Protein AF-A0A8T3NN20-F1 (afdb_monomer_lite)

Secondary structure (DSSP, 8-state):
---GGG---------PPPPP-HHHHHHHHHHHHHHHHHHHHHHHHTTS----HHHHTT-----TT-HHHHHHHHHHHHHIIIIIHHHHHHHHHHHHT--SHHHHHHHHHHHHHHHHHHHHHH-TTHHHHTT-TT----HHHHHHHHHHHHHHHHHHHHHHHHS------------------

Foldseek 3Di:
DDDPVPPPDPPDPPPQADQFDLVLLLVLLLVLLVVVVVVQVVCVVVVVDPCPVCVVLVQADDDPVDPPSRVVSSVSSCCVSRHVLSNVLSVQCNVVSHFAQVSLQVVLQVVLVVSVVVCCVVCVCVCVVCPDPPDNCDPVVVVVSSVSSSVSSNSSRHSRRPPDPPDDPPDDPPDDPDDDD

pLDDT: mean 72.97, std 17.78, range [31.23, 96.31]

Structure (mmCIF, N/CA/C/O backbone):
data_AF-A0A8T3NN20-F1
#
_entry.id   AF-A0A8T3NN20-F1
#
loop_
_atom_site.group_PDB
_atom_site.id
_atom_site.type_symbol
_atom_site.label_atom_id
_atom_site.label_alt_id
_atom_site.label_comp_id
_atom_site.label_asym_id
_atom_site.label_entity_id
_atom_site.label_seq_id
_atom_site.pdbx_PDB_ins_code
_atom_site.Cartn_x
_atom_site.Cartn_y
_atom_site.Cartn_z
_atom_site.occupancy
_atom_site.B_iso_or_equiv
_atom_site.auth_seq_id
_atom_site.auth_comp_id
_atom_site.auth_asym_id
_atom_site.auth_atom_id
_atom_site.pdbx_PDB_model_num
ATOM 1 N N . MET A 1 1 ? 9.522 14.541 -58.390 1.00 57.53 1 MET A N 1
ATOM 2 C CA . MET A 1 1 ? 8.831 13.509 -57.589 1.00 57.53 1 MET A CA 1
ATOM 3 C C . MET A 1 1 ? 9.895 12.753 -56.808 1.00 57.53 1 MET A C 1
ATOM 5 O O . MET A 1 1 ? 10.811 12.267 -57.461 1.00 57.53 1 MET A O 1
ATOM 9 N N . PRO A 1 2 ? 9.852 12.721 -55.466 1.00 51.34 2 PRO A N 1
ATOM 10 C CA . PRO A 1 2 ? 10.833 11.980 -54.673 1.00 51.34 2 PRO A CA 1
ATOM 11 C C . PRO A 1 2 ? 10.709 10.472 -54.937 1.00 51.34 2 PRO A C 1
ATOM 13 O O . PRO A 1 2 ? 9.604 9.948 -55.092 1.00 51.34 2 PRO A O 1
ATOM 16 N N . THR A 1 3 ? 11.850 9.791 -55.046 1.00 60.25 3 THR A N 1
ATOM 17 C CA . THR A 1 3 ? 11.942 8.360 -55.370 1.00 60.25 3 THR A CA 1
ATOM 18 C C . THR A 1 3 ? 11.454 7.472 -54.213 1.00 60.25 3 THR A C 1
ATOM 20 O O . THR A 1 3 ? 11.602 7.860 -53.054 1.00 60.25 3 THR A O 1
ATOM 23 N N . PRO A 1 4 ? 10.942 6.249 -54.475 1.00 60.47 4 PRO A N 1
ATOM 24 C CA . PRO A 1 4 ? 10.400 5.343 -53.447 1.00 60.47 4 PRO A CA 1
ATOM 25 C C . PRO A 1 4 ? 11.370 4.978 -52.306 1.00 60.47 4 PRO A C 1
AT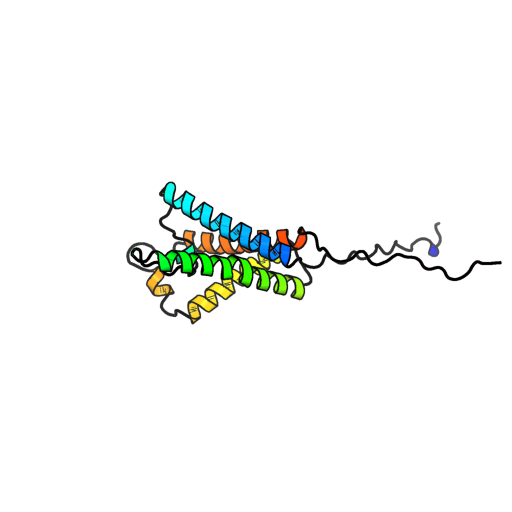OM 27 O O . PRO A 1 4 ? 10.928 4.513 -51.259 1.00 60.47 4 PRO A O 1
ATOM 30 N N . ALA A 1 5 ? 12.675 5.204 -52.485 1.00 59.72 5 ALA A N 1
ATOM 31 C CA . ALA A 1 5 ? 13.717 4.904 -51.503 1.00 59.72 5 ALA A CA 1
ATOM 32 C C . ALA A 1 5 ? 13.814 5.911 -50.334 1.00 59.72 5 ALA A C 1
ATOM 34 O O . ALA A 1 5 ? 14.468 5.620 -49.339 1.00 59.72 5 ALA A O 1
ATOM 35 N N . GLU A 1 6 ? 13.151 7.071 -50.408 1.00 57.88 6 GLU A N 1
ATOM 36 C CA . GLU A 1 6 ? 13.270 8.142 -49.398 1.00 57.88 6 GLU A CA 1
ATOM 37 C C . GLU A 1 6 ? 12.236 8.068 -48.262 1.00 57.88 6 GLU A C 1
ATOM 39 O O . GLU A 1 6 ? 12.219 8.917 -47.374 1.00 57.88 6 GLU A O 1
ATOM 44 N N . ARG A 1 7 ? 11.365 7.051 -48.252 1.00 60.75 7 ARG A N 1
ATOM 45 C CA . ARG A 1 7 ? 10.290 6.914 -47.254 1.00 60.75 7 ARG A CA 1
ATOM 46 C C . ARG A 1 7 ? 10.574 5.840 -46.199 1.00 60.75 7 ARG A C 1
ATOM 48 O O . ARG A 1 7 ? 9.652 5.199 -45.703 1.00 60.75 7 ARG A O 1
ATOM 55 N N . ALA A 1 8 ? 11.843 5.640 -45.847 1.00 63.88 8 ALA A N 1
ATOM 56 C CA . ALA A 1 8 ? 12.202 4.885 -44.653 1.00 63.88 8 ALA A CA 1
ATOM 57 C C . ALA A 1 8 ? 11.929 5.770 -43.428 1.00 63.88 8 ALA A C 1
ATOM 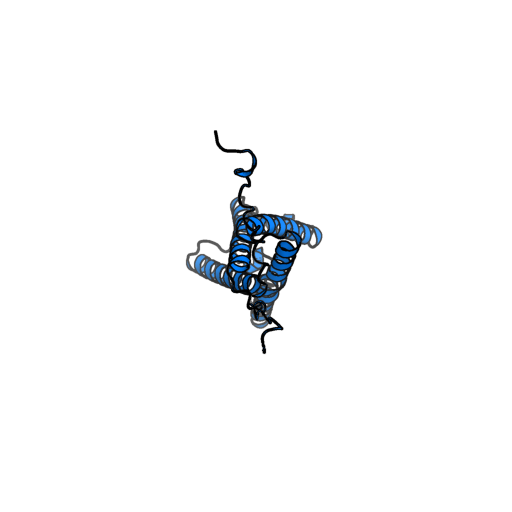59 O O . ALA A 1 8 ? 12.754 6.597 -43.045 1.00 63.88 8 ALA A O 1
ATOM 60 N N . THR A 1 9 ? 10.739 5.639 -42.839 1.00 66.38 9 THR A N 1
ATOM 61 C CA . THR A 1 9 ? 10.444 6.238 -41.533 1.00 66.38 9 THR A CA 1
ATOM 62 C C . THR A 1 9 ? 11.514 5.777 -40.543 1.00 66.38 9 THR A C 1
ATOM 64 O O . THR A 1 9 ? 11.712 4.561 -40.432 1.00 66.38 9 THR A O 1
ATOM 67 N N . PRO A 1 10 ? 12.209 6.693 -39.843 1.00 67.38 10 PRO A N 1
ATOM 68 C CA . PRO A 1 10 ? 13.162 6.319 -38.811 1.00 67.38 10 PRO A CA 1
ATOM 69 C C . PRO A 1 10 ? 12.472 5.360 -37.845 1.00 67.38 10 PRO A C 1
ATOM 71 O O . PRO A 1 10 ? 11.430 5.694 -37.282 1.00 67.38 10 PRO A O 1
ATOM 74 N N . ILE A 1 11 ? 13.015 4.152 -37.695 1.00 69.50 11 ILE A N 1
ATOM 75 C CA . ILE A 1 11 ? 12.572 3.234 -36.650 1.00 69.50 11 ILE A CA 1
ATOM 76 C C . ILE A 1 11 ? 13.001 3.902 -35.348 1.00 69.50 11 ILE A C 1
ATOM 78 O O . ILE A 1 11 ? 14.171 3.823 -34.967 1.00 69.50 11 ILE A O 1
ATOM 82 N N . GLU A 1 12 ? 12.088 4.643 -34.717 1.00 69.62 12 GLU A N 1
ATOM 83 C CA . GLU A 1 12 ? 12.352 5.194 -33.397 1.00 69.62 12 GLU A CA 1
ATOM 84 C C . GLU A 1 12 ? 12.712 4.021 -32.481 1.00 69.62 12 GLU A C 1
ATOM 86 O O . GLU A 1 12 ? 11.979 3.025 -32.434 1.00 69.62 12 GLU A O 1
ATOM 91 N N . PRO A 1 13 ? 13.864 4.079 -31.792 1.00 64.38 13 PRO A N 1
ATOM 92 C CA . PRO A 1 13 ? 14.254 3.012 -30.893 1.00 64.38 13 PRO A CA 1
ATOM 93 C C . PRO A 1 13 ? 13.148 2.855 -29.855 1.00 64.38 13 PRO A C 1
ATOM 95 O O . PRO A 1 13 ? 12.845 3.796 -29.122 1.00 64.38 13 PRO A O 1
ATOM 98 N N . SER A 1 14 ? 12.536 1.669 -29.797 1.00 65.00 14 SER A N 1
ATOM 99 C CA . SER A 1 14 ? 11.527 1.357 -28.793 1.00 65.00 14 SER A CA 1
ATOM 100 C C . SER A 1 14 ? 12.188 1.459 -27.420 1.00 65.00 14 SER A C 1
ATOM 102 O O . SER A 1 14 ? 12.907 0.552 -26.992 1.00 65.00 14 SER A O 1
ATOM 104 N N . VAL A 1 15 ? 12.011 2.591 -26.743 1.00 67.38 15 VAL A N 1
ATOM 105 C CA . VAL A 1 15 ? 12.519 2.768 -25.388 1.00 67.38 15 VAL A CA 1
ATOM 106 C C . VAL A 1 15 ? 11.668 1.879 -24.496 1.00 67.38 15 VAL A C 1
ATOM 108 O O . VAL A 1 15 ? 10.526 2.206 -24.176 1.00 67.38 15 VAL A O 1
ATOM 111 N N . SER A 1 16 ? 12.207 0.715 -24.137 1.00 65.88 16 SER A N 1
ATOM 112 C CA . SER A 1 16 ? 11.562 -0.171 -23.176 1.00 65.88 16 SER A CA 1
ATOM 113 C C . SER A 1 16 ? 11.298 0.604 -21.884 1.00 65.88 16 SER A C 1
ATOM 115 O O . SER A 1 16 ? 12.197 1.313 -21.414 1.00 65.88 16 SER A O 1
ATOM 117 N N . PRO A 1 17 ? 10.093 0.493 -21.298 1.00 68.12 17 PRO A N 1
ATOM 118 C CA . PRO A 1 17 ? 9.791 1.187 -20.060 1.00 68.12 17 PRO A CA 1
ATOM 119 C C . PRO A 1 17 ? 10.790 0.771 -18.968 1.00 68.12 17 PRO A C 1
ATOM 121 O O . PRO A 1 17 ? 11.219 -0.389 -18.931 1.00 68.12 17 PRO A O 1
ATOM 124 N N . PRO A 1 18 ? 11.184 1.698 -18.078 1.00 75.06 18 PRO A N 1
ATOM 125 C CA . PRO A 1 18 ? 12.111 1.386 -17.002 1.00 75.06 18 PRO A CA 1
ATOM 126 C C . PRO A 1 18 ? 11.527 0.295 -16.099 1.00 75.06 18 PRO A C 1
ATOM 128 O O . PRO A 1 18 ? 10.336 0.296 -15.775 1.00 75.06 18 PRO A O 1
ATOM 131 N N . ALA A 1 19 ? 12.379 -0.646 -15.689 1.00 86.25 19 ALA A N 1
ATOM 132 C CA . ALA A 1 19 ? 11.969 -1.734 -14.810 1.00 86.25 19 ALA A CA 1
ATOM 133 C C . ALA A 1 19 ? 11.477 -1.193 -13.447 1.00 86.25 19 ALA A C 1
ATOM 135 O O . ALA A 1 19 ? 12.035 -0.226 -12.935 1.00 86.25 19 ALA A O 1
ATOM 136 N N . PRO A 1 20 ? 10.467 -1.809 -12.811 1.00 90.81 20 PRO A N 1
ATOM 137 C CA . PRO A 1 20 ? 10.009 -1.390 -11.485 1.00 90.81 20 PRO A CA 1
ATOM 138 C C . PRO A 1 20 ? 11.108 -1.481 -10.425 1.00 90.81 20 PRO A C 1
ATOM 140 O O . PRO A 1 20 ? 11.718 -2.538 -10.227 1.00 90.81 20 PRO A O 1
ATOM 143 N N . SER A 1 21 ? 11.300 -0.393 -9.679 1.00 93.19 21 SER A N 1
ATOM 144 C CA . SER A 1 21 ? 12.221 -0.333 -8.545 1.00 93.19 21 SER A CA 1
ATOM 145 C C . SER A 1 21 ? 11.590 -0.910 -7.274 1.00 93.19 21 SER A C 1
ATOM 147 O O . SER A 1 21 ? 10.645 -0.331 -6.740 1.00 93.19 21 SER A O 1
ATOM 149 N N . LEU A 1 22 ? 12.147 -2.013 -6.751 1.00 93.12 22 LEU A N 1
ATOM 150 C CA . LEU A 1 22 ? 11.726 -2.603 -5.468 1.00 93.12 22 LEU A CA 1
ATOM 151 C C . LEU A 1 22 ? 11.954 -1.635 -4.299 1.00 93.12 22 LEU A C 1
ATOM 153 O O . LEU A 1 22 ? 11.108 -1.482 -3.419 1.00 93.12 22 LEU A O 1
ATOM 157 N N . LEU A 1 23 ? 13.098 -0.948 -4.301 1.00 93.56 23 LEU A N 1
ATOM 158 C CA . LEU A 1 23 ? 13.391 0.055 -3.282 1.00 93.56 23 LEU A CA 1
ATOM 159 C C . LEU A 1 23 ? 12.381 1.205 -3.356 1.00 93.56 23 LEU A C 1
ATOM 161 O O . LEU A 1 23 ? 11.886 1.647 -2.326 1.00 93.56 23 LEU A O 1
ATOM 165 N N . GLY A 1 24 ? 12.028 1.635 -4.572 1.00 92.81 24 GLY A N 1
ATOM 166 C CA . GLY A 1 24 ? 10.989 2.637 -4.797 1.00 92.81 24 GLY A CA 1
ATOM 167 C C . GLY A 1 24 ? 9.639 2.214 -4.239 1.00 92.81 24 GLY A C 1
ATOM 168 O O . GLY A 1 24 ? 9.019 2.979 -3.506 1.00 92.81 24 GLY A O 1
ATOM 169 N N . THR A 1 25 ? 9.209 0.979 -4.508 1.00 93.56 25 THR A N 1
ATOM 170 C CA . THR A 1 25 ? 7.952 0.466 -3.951 1.00 93.56 25 THR A CA 1
ATOM 171 C C . THR A 1 25 ? 7.971 0.419 -2.428 1.00 93.56 25 THR A C 1
ATOM 173 O O . THR A 1 25 ? 7.012 0.881 -1.819 1.00 93.56 25 THR A O 1
ATOM 176 N N . ILE A 1 26 ? 9.053 -0.072 -1.807 1.00 94.38 26 ILE A N 1
ATOM 177 C CA . ILE A 1 26 ? 9.167 -0.170 -0.341 1.00 94.38 26 ILE A CA 1
ATOM 178 C C . ILE A 1 26 ? 9.132 1.222 0.294 1.00 94.38 26 ILE A C 1
ATOM 180 O O . ILE A 1 26 ? 8.345 1.461 1.205 1.00 94.38 26 ILE A O 1
ATOM 184 N N . LEU A 1 27 ? 9.930 2.168 -0.211 1.00 93.44 27 LEU A N 1
ATOM 185 C CA . LEU A 1 27 ? 9.941 3.540 0.303 1.00 93.44 27 LEU A CA 1
ATOM 186 C C . LEU A 1 27 ? 8.592 4.238 0.095 1.00 93.44 27 LEU A C 1
ATOM 188 O O . LEU A 1 27 ? 8.125 4.935 0.993 1.00 93.44 27 LEU A O 1
ATOM 192 N N . GLY A 1 28 ? 7.941 4.013 -1.049 1.00 92.25 28 GLY A N 1
ATOM 193 C CA . GLY A 1 28 ? 6.586 4.496 -1.306 1.00 92.25 28 GLY A CA 1
ATOM 194 C C . GLY A 1 28 ? 5.579 3.930 -0.303 1.00 92.25 28 GLY A C 1
ATOM 195 O O . GLY A 1 28 ? 4.821 4.687 0.295 1.00 92.25 28 GLY A O 1
ATOM 196 N N . GLY A 1 29 ? 5.613 2.619 -0.057 1.00 92.31 29 GLY A N 1
ATOM 197 C CA . GLY A 1 29 ? 4.729 1.944 0.893 1.00 92.31 29 GLY A CA 1
ATOM 198 C C . GLY A 1 29 ? 4.933 2.395 2.336 1.00 92.31 29 GLY A C 1
ATOM 199 O O . GLY A 1 29 ? 3.960 2.681 3.035 1.00 92.31 29 GLY A O 1
ATOM 200 N N . LEU A 1 30 ? 6.188 2.536 2.771 1.00 91.75 30 LEU A N 1
ATOM 201 C CA . LEU A 1 30 ? 6.534 3.118 4.070 1.00 91.75 30 LEU A CA 1
ATOM 202 C C . LEU A 1 30 ? 6.040 4.563 4.185 1.00 91.75 30 LEU A C 1
ATOM 204 O O . LEU A 1 30 ? 5.431 4.917 5.192 1.00 91.75 30 LEU A O 1
ATOM 208 N N . GLY A 1 31 ? 6.246 5.379 3.147 1.00 91.69 31 GLY A N 1
ATOM 209 C CA . GLY A 1 31 ? 5.788 6.767 3.109 1.00 91.69 31 GLY A CA 1
ATOM 210 C C . GLY A 1 31 ? 4.272 6.886 3.266 1.00 91.69 31 GLY A C 1
ATOM 211 O O . GLY A 1 31 ? 3.802 7.658 4.101 1.00 91.69 31 GLY A O 1
ATOM 212 N N . VAL A 1 32 ? 3.502 6.071 2.538 1.00 89.69 32 VAL A N 1
ATOM 213 C CA . VAL A 1 32 ? 2.039 6.022 2.700 1.00 89.69 32 VAL A CA 1
ATOM 214 C C . VAL A 1 32 ? 1.661 5.526 4.092 1.00 89.69 32 VAL A C 1
ATOM 216 O O . VAL A 1 32 ? 0.782 6.105 4.722 1.00 89.69 32 VAL A O 1
ATOM 219 N N . SER A 1 33 ? 2.345 4.501 4.604 1.00 86.62 33 SER A N 1
ATOM 220 C CA . SER A 1 33 ? 2.070 3.937 5.929 1.00 86.62 33 SER A CA 1
ATOM 221 C C . SER A 1 33 ? 2.234 4.979 7.041 1.00 86.62 33 SER A C 1
ATOM 223 O O . SER A 1 33 ? 1.376 5.074 7.921 1.00 86.62 33 SER A O 1
ATOM 225 N N . VAL A 1 34 ? 3.291 5.799 6.969 1.00 88.56 34 VAL A N 1
ATOM 226 C CA . VAL A 1 34 ? 3.509 6.950 7.861 1.00 88.56 34 VAL A CA 1
ATOM 227 C C . VAL A 1 34 ? 2.430 8.014 7.660 1.00 88.56 34 VAL A C 1
ATOM 229 O O . VAL A 1 34 ? 1.890 8.520 8.641 1.00 88.56 34 VAL A O 1
ATOM 232 N N . GLY A 1 35 ? 2.093 8.339 6.409 1.00 87.06 35 GLY A N 1
ATOM 233 C CA . GLY A 1 35 ? 1.068 9.329 6.076 1.00 87.06 35 GLY A CA 1
ATOM 234 C C . GLY A 1 35 ? -0.310 8.971 6.635 1.00 87.06 35 GLY A C 1
ATOM 235 O O . GLY A 1 35 ? -0.956 9.821 7.239 1.00 87.06 35 GLY A O 1
ATOM 236 N N . ILE A 1 36 ? -0.721 7.705 6.516 1.00 82.19 36 ILE A N 1
ATOM 237 C CA . ILE A 1 36 ? -1.959 7.187 7.113 1.00 82.19 36 ILE A CA 1
ATOM 238 C C . ILE A 1 36 ? -1.915 7.361 8.633 1.00 82.19 36 ILE A C 1
ATOM 240 O O . ILE A 1 36 ? -2.833 7.937 9.207 1.00 82.19 36 ILE A O 1
ATOM 244 N N . LEU A 1 37 ? -0.829 6.944 9.293 1.00 80.88 37 LEU A N 1
ATOM 245 C CA . LEU A 1 37 ? -0.702 7.081 10.747 1.00 80.88 37 LEU A CA 1
ATOM 246 C C . LEU A 1 37 ? -0.787 8.549 11.201 1.00 80.88 37 LEU A C 1
ATOM 248 O O . LEU A 1 37 ? -1.438 8.851 12.202 1.00 80.88 37 LEU A O 1
ATOM 252 N N . ALA A 1 38 ? -0.151 9.460 10.463 1.00 83.06 38 ALA A N 1
ATOM 253 C CA . ALA A 1 38 ? -0.204 10.892 10.732 1.00 83.06 38 ALA A CA 1
ATOM 254 C C . ALA A 1 38 ? -1.614 11.466 10.520 1.00 83.06 38 ALA A C 1
ATOM 256 O O . ALA A 1 38 ? -2.095 12.211 11.372 1.00 83.06 38 ALA A O 1
ATOM 257 N N . ALA A 1 39 ? -2.288 11.084 9.431 1.00 78.12 39 ALA A N 1
ATOM 258 C CA . ALA A 1 39 ? -3.656 11.500 9.137 1.00 78.12 39 ALA A CA 1
ATOM 259 C C . ALA A 1 39 ? -4.635 11.037 10.224 1.00 78.12 39 ALA A C 1
ATOM 261 O O . ALA A 1 39 ? -5.470 11.824 10.655 1.00 78.12 39 ALA A O 1
ATOM 262 N N . ASN A 1 40 ? -4.475 9.816 10.739 1.00 73.44 40 ASN A 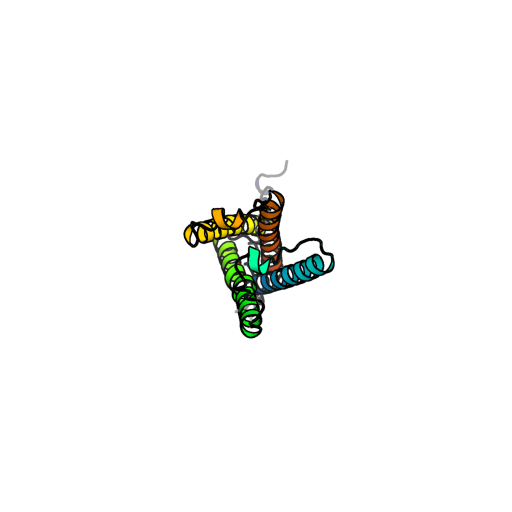N 1
ATOM 263 C CA . ASN A 1 40 ? -5.316 9.296 11.821 1.00 73.44 40 ASN A CA 1
ATOM 264 C C . ASN A 1 40 ? -5.120 10.073 13.115 1.00 73.44 40 ASN A C 1
ATOM 266 O O . ASN A 1 40 ? -6.091 10.494 13.731 1.00 73.44 40 ASN A O 1
ATOM 270 N N . ARG A 1 41 ? -3.862 10.324 13.499 1.00 76.25 41 ARG A N 1
ATOM 271 C CA . ARG A 1 41 ? -3.556 11.136 14.686 1.00 76.25 41 ARG A CA 1
ATOM 272 C C . ARG A 1 41 ? -4.097 12.556 14.559 1.00 76.25 41 ARG A C 1
ATOM 274 O O . ARG A 1 41 ? -4.490 13.151 15.555 1.00 76.25 41 ARG A O 1
ATOM 281 N N . LEU A 1 42 ? -4.084 13.119 13.352 1.00 77.25 42 LEU A N 1
ATOM 282 C CA . LEU A 1 42 ? -4.654 14.437 13.099 1.00 77.25 42 LEU A CA 1
ATOM 283 C C . LEU A 1 42 ? -6.186 14.407 13.180 1.00 77.25 42 LEU A C 1
ATOM 285 O O . LEU A 1 42 ? -6.761 15.272 13.827 1.00 77.25 42 LEU A O 1
ATOM 289 N N . ALA A 1 43 ? -6.837 13.414 12.574 1.00 69.44 43 ALA A N 1
ATOM 290 C CA . ALA A 1 43 ? -8.289 13.254 12.620 1.00 69.44 43 ALA A CA 1
ATOM 291 C C . ALA A 1 43 ? -8.806 13.042 14.052 1.00 69.44 43 ALA A C 1
ATOM 293 O O . ALA A 1 43 ? -9.811 13.644 14.420 1.00 69.44 43 ALA A O 1
ATOM 294 N N . GLU A 1 44 ? -8.087 12.258 14.861 1.00 68.88 44 GLU A N 1
ATOM 295 C CA . GLU A 1 44 ? -8.359 12.052 16.289 1.00 68.88 44 GLU A CA 1
ATOM 296 C C . GLU A 1 44 ? -8.255 13.372 17.066 1.00 68.88 44 GLU A C 1
ATOM 298 O O . GLU A 1 44 ? -9.172 13.740 17.793 1.00 68.88 44 GLU A O 1
ATOM 303 N N . ARG A 1 45 ? -7.181 14.146 16.850 1.00 76.19 45 ARG A N 1
ATOM 304 C CA . ARG A 1 45 ? -6.994 15.462 17.491 1.00 76.19 45 ARG A CA 1
ATOM 305 C C . ARG A 1 45 ? -8.048 16.495 17.110 1.00 76.19 45 ARG A C 1
ATOM 307 O O . ARG A 1 45 ? -8.271 17.427 17.872 1.00 76.19 45 ARG A O 1
ATOM 314 N N . LEU A 1 46 ? -8.611 16.381 15.913 1.00 76.50 46 LEU A N 1
ATOM 315 C CA . LEU A 1 46 ? -9.641 17.285 15.408 1.00 76.50 46 LEU A CA 1
ATOM 316 C C . LEU A 1 46 ? -11.060 16.785 15.711 1.00 76.50 46 LEU A C 1
ATOM 318 O O . LEU A 1 46 ? -12.012 17.396 15.237 1.00 76.50 46 LEU A O 1
ATOM 322 N N . GLU A 1 47 ? -11.202 15.670 16.439 1.00 73.81 47 GLU A N 1
ATOM 323 C CA . GLU A 1 47 ? -12.487 15.023 16.749 1.00 73.81 47 GLU A CA 1
ATOM 324 C C . GLU A 1 47 ? -13.327 14.701 15.493 1.00 73.81 47 GLU A C 1
ATOM 326 O O . GLU A 1 47 ? -14.543 14.527 15.551 1.00 73.81 47 GLU A O 1
ATOM 331 N N . LEU A 1 48 ? -12.679 14.596 14.324 1.00 64.75 48 LEU A N 1
ATOM 332 C CA . LEU A 1 48 ? -13.351 14.383 13.037 1.00 64.75 48 LEU A CA 1
ATOM 333 C C . LEU A 1 48 ? -13.772 12.927 12.840 1.00 64.75 48 LEU A C 1
ATOM 335 O O . LEU A 1 48 ? -14.722 12.646 12.110 1.00 64.75 48 LEU A O 1
ATOM 339 N N . SER A 1 49 ? -13.059 11.987 13.461 1.00 59.59 49 SER A N 1
ATOM 340 C CA . SER A 1 49 ? -13.451 10.583 13.466 1.00 59.59 49 SER A CA 1
ATOM 341 C C . SER A 1 49 ? -12.797 9.815 14.606 1.00 59.59 49 SER A C 1
ATOM 343 O O . SER A 1 49 ? -11.607 9.980 14.857 1.00 59.59 49 SER A O 1
ATOM 345 N N . GLU A 1 50 ? -13.534 8.860 15.165 1.00 53.94 50 GLU A N 1
ATOM 346 C CA . GLU A 1 50 ? -12.998 7.776 16.002 1.00 53.94 50 GLU A CA 1
ATOM 347 C C . GLU A 1 50 ? -12.403 6.626 15.159 1.00 53.94 50 GLU A C 1
ATOM 349 O O . GLU A 1 50 ? -12.119 5.547 15.681 1.00 53.94 50 GLU A O 1
ATOM 354 N N . LEU A 1 51 ? -12.250 6.818 13.838 1.00 51.00 51 LEU A N 1
ATOM 355 C CA . LEU A 1 51 ? -11.689 5.818 12.930 1.00 51.00 51 LEU A CA 1
ATOM 356 C C . LEU A 1 51 ? -10.206 5.622 13.243 1.00 51.00 51 LEU A C 1
ATOM 358 O O . LEU A 1 51 ? -9.319 6.256 12.672 1.00 51.00 51 LEU A O 1
ATOM 362 N N . ASP A 1 52 ? -9.937 4.674 14.131 1.00 57.84 52 ASP A N 1
ATOM 363 C CA . ASP A 1 52 ? -8.632 4.050 14.276 1.00 57.84 52 ASP A CA 1
ATOM 364 C C . ASP A 1 52 ? -8.391 3.226 13.001 1.00 57.84 52 ASP A C 1
ATOM 366 O O . ASP A 1 52 ? -8.668 2.031 12.951 1.00 57.84 52 ASP A O 1
ATOM 370 N N . PHE A 1 53 ? -7.967 3.869 11.906 1.00 52.38 53 PHE A N 1
ATOM 371 C CA . PHE A 1 53 ? -7.717 3.199 10.622 1.00 52.38 53 PHE A CA 1
ATOM 372 C C . PHE A 1 53 ? -6.815 1.961 10.747 1.00 52.38 53 PHE A C 1
ATOM 374 O O . PHE A 1 53 ? -7.078 0.999 10.042 1.00 52.38 53 PHE A O 1
ATOM 381 N N . PRO A 1 54 ? -5.805 1.894 11.636 1.00 51.31 54 PRO A N 1
ATOM 382 C CA . PRO A 1 54 ? -5.104 0.648 11.923 1.00 51.31 54 PRO A CA 1
ATOM 383 C C . PRO A 1 54 ? -6.036 -0.476 12.404 1.00 51.31 54 PRO A C 1
ATOM 385 O O . PRO A 1 54 ? -5.866 -1.614 11.985 1.00 51.31 54 PRO A O 1
ATOM 388 N N . ARG A 1 55 ? -7.070 -0.167 13.193 1.00 53.19 55 ARG A N 1
ATOM 389 C CA . ARG A 1 55 ? -8.123 -1.111 13.606 1.00 53.19 55 ARG A CA 1
ATOM 390 C C . ARG A 1 55 ? -9.074 -1.451 12.452 1.00 53.19 55 ARG A C 1
ATOM 392 O O . ARG A 1 55 ? -9.403 -2.617 12.264 1.00 53.19 55 ARG A O 1
ATOM 399 N N . VAL A 1 56 ? -9.472 -0.461 11.645 1.00 49.00 56 VAL A N 1
ATOM 400 C CA . VAL A 1 56 ? -10.362 -0.636 10.470 1.00 49.00 56 VAL A CA 1
ATOM 401 C C . VAL A 1 56 ? -9.684 -1.424 9.347 1.00 49.00 56 VAL A C 1
ATOM 403 O O . VAL A 1 56 ? -10.328 -2.196 8.645 1.00 49.00 56 VAL A O 1
ATOM 406 N N . LEU A 1 57 ? -8.369 -1.281 9.206 1.00 50.34 57 LEU A N 1
ATOM 407 C CA . LEU A 1 57 ? -7.543 -2.057 8.287 1.00 50.34 57 LEU A CA 1
ATOM 408 C C . LEU A 1 57 ? -7.183 -3.443 8.859 1.00 50.34 57 LEU A C 1
ATOM 410 O O . LEU A 1 57 ? -6.521 -4.216 8.173 1.00 50.34 57 LEU A O 1
ATOM 414 N N . GLY A 1 58 ? -7.598 -3.772 10.093 1.00 49.66 58 GLY A N 1
ATOM 415 C CA . GLY A 1 58 ? -7.287 -5.049 10.749 1.00 49.66 58 GLY A CA 1
ATOM 416 C C . GLY A 1 58 ? -5.805 -5.224 11.105 1.00 49.66 58 GLY A C 1
ATOM 417 O O . GLY A 1 58 ? -5.317 -6.345 11.209 1.00 49.66 58 GLY A O 1
ATOM 418 N N . LEU A 1 59 ? -5.070 -4.120 11.251 1.00 49.22 59 LEU A N 1
ATOM 419 C CA . LEU A 1 59 ? -3.619 -4.074 11.443 1.00 49.22 59 LEU A CA 1
ATOM 420 C C . LEU A 1 59 ? -3.201 -3.820 12.900 1.00 49.22 59 LEU A C 1
ATOM 422 O O . LEU A 1 59 ? -2.006 -3.853 13.194 1.00 49.22 59 LEU A O 1
ATOM 426 N N . THR A 1 60 ? -4.146 -3.597 13.820 1.00 48.53 60 THR A N 1
ATOM 427 C CA . THR A 1 60 ? -3.876 -3.488 15.262 1.00 48.53 60 THR A CA 1
ATOM 428 C C . THR A 1 60 ? -4.840 -4.333 16.095 1.00 48.53 60 THR A C 1
ATOM 430 O O . THR A 1 60 ? -6.059 -4.253 15.962 1.00 48.53 60 THR A O 1
ATOM 433 N N . PHE A 1 61 ? -4.275 -5.120 17.011 1.00 49.72 61 PHE A N 1
ATOM 434 C CA . PHE A 1 61 ? -4.988 -5.702 18.145 1.00 49.72 61 PHE A CA 1
ATOM 435 C C . PHE A 1 61 ? -4.942 -4.647 19.247 1.00 49.72 61 PHE A C 1
ATOM 437 O O . PHE A 1 61 ? -3.870 -4.385 19.781 1.00 49.72 61 PHE A O 1
ATOM 444 N N . ARG A 1 62 ? -6.037 -3.943 19.529 1.00 45.31 62 ARG A N 1
ATOM 445 C CA . ARG A 1 62 ? -6.026 -2.906 20.569 1.00 45.31 62 ARG A CA 1
ATOM 446 C C . ARG A 1 62 ? -6.879 -3.368 21.738 1.00 45.31 62 ARG A C 1
ATOM 448 O O . ARG A 1 62 ? -8.101 -3.292 21.662 1.00 45.31 62 ARG A O 1
ATOM 455 N N . ASP A 1 63 ? -6.206 -3.831 22.785 1.00 50.50 63 ASP A N 1
ATOM 456 C CA . ASP A 1 63 ? -6.731 -3.790 24.146 1.00 50.50 63 ASP A CA 1
ATOM 457 C C . ASP A 1 63 ? -6.062 -2.584 24.838 1.00 50.50 63 ASP A C 1
ATOM 459 O O . ASP A 1 63 ? -4.825 -2.520 24.844 1.00 50.50 63 ASP A O 1
ATOM 463 N N . PRO A 1 64 ? -6.815 -1.579 25.328 1.00 48.44 64 PRO A N 1
ATOM 464 C CA . PRO A 1 64 ? -6.263 -0.307 25.814 1.00 48.44 64 PRO A CA 1
ATOM 465 C C . PRO A 1 64 ? -5.278 -0.434 26.983 1.00 48.44 64 PRO A C 1
ATOM 467 O O . PRO A 1 64 ? -4.493 0.479 27.209 1.00 48.44 64 PRO A O 1
ATOM 470 N N . GLU A 1 65 ? -5.303 -1.551 27.709 1.00 53.88 65 GLU A N 1
ATOM 471 C CA . GLU A 1 65 ? -4.502 -1.764 28.919 1.00 53.88 65 GLU A CA 1
ATOM 472 C C . GLU A 1 65 ? -3.135 -2.428 28.662 1.00 53.88 65 GLU A C 1
ATOM 474 O O . GLU A 1 65 ? -2.414 -2.752 29.605 1.00 53.88 65 GLU A O 1
ATOM 479 N N . GLN A 1 66 ? -2.748 -2.661 27.399 1.00 52.06 66 GLN A N 1
ATOM 480 C CA . GLN A 1 66 ? -1.544 -3.435 27.073 1.00 52.06 66 GLN A CA 1
ATOM 481 C C . GLN A 1 66 ? -0.560 -2.682 26.158 1.00 52.06 66 GLN A C 1
ATOM 483 O O . GLN A 1 66 ? -0.476 -2.935 24.954 1.00 52.06 66 GLN A O 1
ATOM 488 N N . ASP A 1 67 ? 0.284 -1.823 26.740 1.00 55.91 67 ASP A N 1
ATOM 489 C CA . ASP A 1 67 ? 1.321 -1.036 26.034 1.00 55.91 67 ASP A CA 1
ATOM 490 C C . ASP A 1 67 ? 2.234 -1.874 25.109 1.00 55.91 67 ASP A C 1
ATOM 492 O O . ASP A 1 67 ? 2.633 -1.448 24.018 1.00 55.91 67 ASP A O 1
ATOM 496 N N . ARG A 1 68 ? 2.552 -3.117 25.503 1.00 57.09 68 ARG A N 1
ATOM 497 C CA . ARG A 1 68 ? 3.366 -4.043 24.687 1.00 57.09 68 ARG A CA 1
ATOM 498 C C . ARG A 1 68 ? 2.652 -4.503 23.411 1.00 57.09 68 ARG A C 1
ATOM 500 O O . ARG A 1 68 ? 3.304 -4.714 22.384 1.00 57.09 68 ARG A O 1
ATOM 507 N N . VAL A 1 69 ? 1.327 -4.622 23.444 1.00 58.06 69 VAL A N 1
ATOM 508 C CA . VAL A 1 69 ? 0.522 -5.005 22.275 1.00 58.06 69 VAL A CA 1
ATOM 509 C C . VAL A 1 69 ? 0.475 -3.860 21.265 1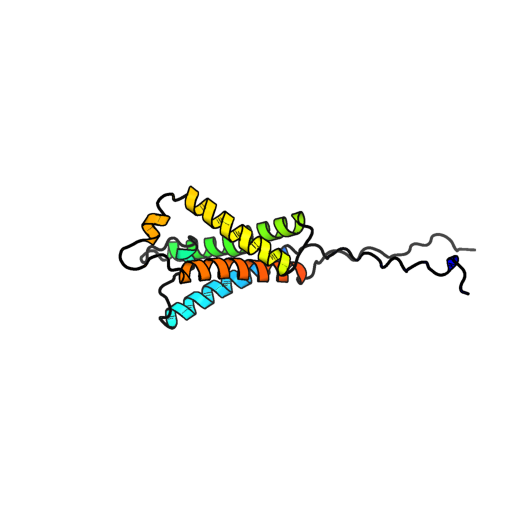.00 58.06 69 VAL A C 1
ATOM 511 O O . VAL A 1 69 ? 0.531 -4.103 20.060 1.00 58.06 69 VAL A O 1
ATOM 514 N N . GLN A 1 70 ? 0.512 -2.609 21.729 1.00 61.78 70 GLN A N 1
ATOM 515 C CA . GLN A 1 70 ? 0.509 -1.438 20.855 1.00 61.78 70 GLN A CA 1
ATOM 516 C C . GLN A 1 70 ? 1.777 -1.341 19.991 1.00 61.78 70 GLN A C 1
ATOM 518 O O . GLN A 1 70 ? 1.694 -1.097 18.786 1.00 61.78 70 GLN A O 1
ATOM 523 N N . THR A 1 71 ? 2.951 -1.591 20.580 1.00 67.06 71 THR A N 1
ATOM 524 C CA . THR A 1 71 ? 4.223 -1.588 19.832 1.00 67.06 71 THR A CA 1
ATOM 525 C C . THR A 1 71 ? 4.270 -2.744 18.834 1.00 67.06 71 THR A C 1
ATOM 527 O O . THR A 1 71 ? 4.681 -2.565 17.689 1.00 67.06 71 THR A O 1
ATOM 530 N N . THR A 1 72 ? 3.784 -3.919 19.238 1.00 68.62 72 THR A N 1
ATOM 531 C CA . THR A 1 72 ? 3.711 -5.101 18.369 1.00 68.62 72 THR A CA 1
ATOM 532 C C . THR A 1 72 ? 2.766 -4.872 17.185 1.00 68.62 72 THR A C 1
ATOM 534 O O . THR A 1 72 ? 3.127 -5.181 16.052 1.00 68.62 72 THR A O 1
ATOM 537 N N . GLY A 1 73 ? 1.599 -4.259 17.411 1.00 68.56 73 GLY A N 1
ATOM 538 C CA . GLY A 1 73 ? 0.666 -3.876 16.348 1.00 68.56 73 GLY A CA 1
ATOM 539 C C . GLY A 1 73 ? 1.254 -2.845 15.382 1.00 68.56 73 GLY A C 1
ATOM 540 O O . GLY A 1 73 ? 1.094 -2.970 14.172 1.00 68.56 73 GLY A O 1
ATOM 541 N N . LEU A 1 74 ? 2.013 -1.868 15.888 1.00 72.69 74 LEU A N 1
ATOM 542 C CA . LEU A 1 74 ? 2.693 -0.886 15.041 1.00 72.69 74 LEU A CA 1
ATOM 543 C C . LEU A 1 74 ? 3.781 -1.533 14.170 1.00 72.69 74 LEU A C 1
ATOM 545 O O . LEU A 1 74 ? 3.869 -1.253 12.975 1.00 72.69 74 LEU A O 1
ATOM 549 N N . LEU A 1 75 ? 4.594 -2.420 14.750 1.00 78.75 75 LEU A N 1
ATOM 550 C CA . LEU A 1 75 ? 5.605 -3.175 14.006 1.00 78.75 75 LEU A CA 1
ATOM 551 C C . LEU A 1 75 ? 4.962 -4.067 12.942 1.00 78.75 75 LEU A C 1
ATOM 553 O O . LEU A 1 75 ? 5.436 -4.105 11.809 1.00 78.75 75 LEU A O 1
ATOM 557 N N . TRP A 1 76 ? 3.859 -4.734 13.282 1.00 78.44 76 TRP A N 1
ATOM 558 C CA . TRP A 1 76 ? 3.093 -5.555 12.349 1.00 78.44 76 TRP A CA 1
ATOM 559 C C . TRP A 1 76 ? 2.519 -4.733 11.191 1.00 78.44 76 TRP A C 1
ATOM 561 O O . TRP A 1 76 ? 2.674 -5.116 10.030 1.00 78.44 76 TRP A O 1
ATOM 571 N N . TYR A 1 77 ? 1.940 -3.566 11.490 1.00 78.12 77 TYR A N 1
ATOM 572 C CA . TYR A 1 77 ? 1.449 -2.613 10.498 1.00 78.12 77 TYR A CA 1
ATOM 573 C C . TYR A 1 77 ? 2.546 -2.205 9.509 1.00 78.12 77 TYR A C 1
ATOM 575 O O . TYR A 1 77 ? 2.337 -2.275 8.300 1.00 78.12 77 TYR A O 1
ATOM 583 N N . PHE A 1 78 ? 3.737 -1.835 9.991 1.00 83.00 78 PHE A N 1
ATOM 584 C CA . PHE A 1 78 ? 4.849 -1.469 9.110 1.00 83.00 78 PHE A CA 1
ATOM 585 C C . PHE A 1 78 ? 5.453 -2.665 8.370 1.00 83.00 78 PHE A C 1
ATOM 587 O O . PHE A 1 78 ? 5.874 -2.511 7.226 1.00 83.00 78 PHE A O 1
ATOM 594 N N . ALA A 1 79 ? 5.474 -3.858 8.963 1.00 85.25 79 ALA A N 1
ATOM 595 C CA . ALA A 1 79 ? 5.916 -5.060 8.263 1.00 85.25 79 ALA A CA 1
ATOM 596 C C . ALA A 1 79 ? 4.995 -5.363 7.070 1.00 85.25 79 ALA A C 1
ATOM 598 O O . ALA A 1 79 ? 5.461 -5.528 5.941 1.00 85.25 79 ALA A O 1
ATOM 599 N N . TRP A 1 80 ? 3.679 -5.352 7.284 1.00 84.25 80 TRP A N 1
ATOM 600 C CA . TRP A 1 80 ? 2.713 -5.627 6.223 1.00 84.25 80 TRP A CA 1
ATOM 601 C C . TRP A 1 80 ? 2.549 -4.466 5.245 1.00 84.25 80 TRP A C 1
ATOM 603 O O . TRP A 1 80 ? 2.807 -4.627 4.051 1.00 84.25 80 TRP A O 1
ATOM 613 N N . GLY A 1 81 ? 2.162 -3.292 5.740 1.00 81.06 81 GLY A N 1
ATOM 614 C CA . GLY A 1 81 ? 1.904 -2.096 4.938 1.00 81.06 81 GLY A CA 1
ATOM 615 C C . GLY A 1 81 ? 3.167 -1.432 4.387 1.00 81.06 81 GLY A C 1
ATOM 616 O O . GLY A 1 81 ? 3.102 -0.743 3.372 1.00 81.06 81 GLY A O 1
ATOM 617 N N . GLY A 1 82 ? 4.327 -1.655 5.003 1.00 84.62 82 GLY A N 1
ATOM 618 C CA . GLY A 1 82 ? 5.597 -1.051 4.598 1.00 84.62 82 GLY A CA 1
ATOM 619 C C . GLY A 1 82 ? 6.536 -1.971 3.819 1.00 84.62 82 GLY A C 1
ATOM 620 O O . GLY A 1 82 ? 7.376 -1.465 3.078 1.00 84.62 82 GLY A O 1
ATOM 621 N N . ALA A 1 83 ? 6.402 -3.298 3.936 1.00 87.00 83 ALA A N 1
ATOM 622 C CA . ALA A 1 83 ? 7.295 -4.239 3.253 1.00 87.00 83 ALA A CA 1
ATOM 623 C C . ALA A 1 83 ? 6.559 -5.301 2.427 1.00 87.00 83 ALA A C 1
ATOM 625 O O . ALA A 1 83 ? 6.834 -5.422 1.230 1.00 87.00 83 ALA A O 1
ATOM 626 N N . VAL A 1 84 ? 5.606 -6.040 3.006 1.00 91.38 84 VAL A N 1
ATOM 627 C CA . VAL A 1 84 ? 4.942 -7.153 2.299 1.00 91.38 84 VAL A CA 1
ATOM 628 C C . VAL A 1 84 ? 4.080 -6.653 1.141 1.00 91.38 84 VAL A C 1
ATOM 630 O O . VAL A 1 84 ? 4.315 -7.037 -0.005 1.00 91.38 84 VAL A O 1
ATOM 633 N N . VAL A 1 85 ? 3.126 -5.755 1.406 1.00 92.06 85 VAL A N 1
ATOM 634 C CA . VAL A 1 85 ? 2.231 -5.213 0.372 1.00 92.06 85 VAL A CA 1
ATOM 635 C C . VAL A 1 85 ? 3.024 -4.507 -0.740 1.00 92.06 85 VAL A C 1
ATOM 637 O O . VAL A 1 85 ? 2.817 -4.851 -1.905 1.00 92.06 85 VAL A O 1
ATOM 640 N N . PRO A 1 86 ? 3.998 -3.616 -0.461 1.00 93.44 86 PRO A N 1
ATOM 641 C CA . PRO A 1 86 ? 4.835 -3.023 -1.506 1.00 93.44 86 PRO A CA 1
ATOM 642 C C . PRO A 1 86 ? 5.588 -4.031 -2.364 1.00 93.44 86 PRO A C 1
ATOM 644 O O . PRO A 1 86 ? 5.728 -3.833 -3.570 1.00 93.44 86 PRO A O 1
ATOM 647 N N . THR A 1 87 ? 6.065 -5.119 -1.756 1.00 94.94 87 THR A N 1
ATOM 648 C CA . THR A 1 87 ? 6.765 -6.184 -2.480 1.00 94.94 87 THR A CA 1
ATOM 649 C C . THR A 1 87 ? 5.811 -6.918 -3.421 1.00 94.94 87 THR A C 1
ATOM 651 O O . THR A 1 87 ? 6.171 -7.193 -4.566 1.00 94.94 87 THR A O 1
ATOM 654 N N . LEU A 1 88 ? 4.569 -7.170 -2.997 1.00 95.88 88 LEU A N 1
ATOM 655 C CA . LEU A 1 88 ? 3.532 -7.730 -3.869 1.00 95.88 88 LEU A CA 1
ATOM 656 C C . LEU A 1 88 ? 3.181 -6.776 -5.019 1.00 95.88 88 LEU A C 1
ATOM 658 O O . LEU A 1 88 ? 3.048 -7.219 -6.159 1.00 95.88 88 LEU A O 1
ATOM 662 N N . TYR A 1 89 ? 3.114 -5.467 -4.761 1.00 95.12 89 TYR A N 1
ATOM 663 C CA . TYR A 1 89 ? 2.937 -4.462 -5.814 1.00 95.12 89 TYR A CA 1
ATOM 664 C C . TYR A 1 89 ? 4.093 -4.477 -6.812 1.00 95.12 89 TYR A C 1
ATOM 666 O O . TYR A 1 89 ? 3.864 -4.457 -8.019 1.00 95.12 89 TYR A O 1
ATOM 674 N N . TRP A 1 90 ? 5.333 -4.562 -6.329 1.00 95.81 90 TRP A N 1
ATOM 675 C CA . TRP A 1 90 ? 6.510 -4.690 -7.183 1.00 95.81 90 TRP A CA 1
ATOM 676 C C . TRP A 1 90 ? 6.440 -5.925 -8.087 1.00 95.81 90 TRP A C 1
ATOM 678 O O . TRP A 1 90 ? 6.678 -5.813 -9.292 1.00 95.81 90 TRP A O 1
ATOM 688 N N . LEU A 1 91 ? 6.065 -7.086 -7.540 1.00 96.31 91 LEU A N 1
ATOM 689 C CA . LEU A 1 91 ? 5.839 -8.300 -8.329 1.00 96.31 91 LEU A CA 1
ATOM 690 C C . LEU A 1 91 ? 4.722 -8.100 -9.361 1.00 96.31 91 LEU A C 1
ATOM 692 O O . LEU A 1 91 ? 4.895 -8.476 -10.519 1.00 96.31 91 LEU A O 1
ATOM 696 N N . GLY A 1 92 ? 3.626 -7.440 -8.978 1.00 94.88 92 GLY A N 1
ATOM 697 C CA . GLY A 1 92 ? 2.539 -7.069 -9.883 1.00 94.88 92 GLY A CA 1
ATOM 698 C C . GLY A 1 92 ? 3.015 -6.189 -11.042 1.00 94.88 92 GLY A C 1
ATOM 699 O O . GLY A 1 92 ? 2.738 -6.488 -12.201 1.00 94.88 92 GLY A O 1
ATOM 700 N N . PHE A 1 93 ? 3.810 -5.152 -10.766 1.00 94.62 93 PHE A N 1
ATOM 701 C CA . PHE A 1 93 ? 4.394 -4.303 -11.808 1.00 94.62 93 PHE A CA 1
ATOM 702 C C . PHE A 1 93 ? 5.324 -5.073 -12.745 1.00 94.62 93 PHE A C 1
ATOM 704 O O . PHE A 1 93 ? 5.313 -4.841 -13.956 1.00 94.62 93 PHE A O 1
ATOM 711 N N . ARG A 1 94 ? 6.112 -6.012 -12.207 1.00 92.94 94 ARG A N 1
ATOM 712 C CA . ARG A 1 94 ? 6.970 -6.885 -13.018 1.00 92.94 94 ARG A CA 1
ATOM 713 C C . ARG A 1 94 ? 6.156 -7.794 -13.926 1.00 92.94 94 ARG A C 1
ATOM 715 O O . ARG A 1 94 ? 6.488 -7.893 -15.101 1.00 92.94 94 ARG A O 1
ATOM 722 N N . ALA A 1 95 ? 5.105 -8.415 -13.398 1.00 93.38 95 ALA A N 1
ATOM 723 C CA . ALA A 1 95 ? 4.223 -9.289 -14.163 1.00 93.38 95 ALA A CA 1
ATOM 724 C C . ALA A 1 95 ? 3.487 -8.528 -15.278 1.00 93.38 95 ALA A C 1
ATOM 726 O O . ALA A 1 95 ? 3.340 -9.035 -16.384 1.00 93.38 95 ALA A O 1
ATOM 727 N N . LEU A 1 96 ? 3.077 -7.286 -15.009 1.00 90.56 96 LEU A N 1
ATOM 728 C CA . LEU A 1 96 ? 2.399 -6.427 -15.982 1.00 90.56 96 LEU A CA 1
ATOM 729 C C . LEU A 1 96 ? 3.348 -5.792 -17.010 1.00 90.56 96 LEU A C 1
ATOM 731 O O . LEU A 1 96 ? 2.873 -5.219 -17.992 1.00 90.56 96 LEU A O 1
ATOM 735 N N . GLY A 1 97 ? 4.663 -5.808 -16.767 1.00 89.31 97 GLY A N 1
ATOM 736 C CA . GLY A 1 97 ? 5.641 -5.055 -17.560 1.00 89.31 97 GLY A CA 1
ATOM 737 C C . GLY A 1 97 ? 5.388 -3.541 -17.556 1.00 89.31 97 GLY A C 1
ATOM 738 O O . GLY A 1 97 ? 5.785 -2.843 -18.488 1.00 89.31 97 GLY A O 1
ATOM 739 N N . ARG A 1 98 ? 4.669 -3.029 -16.547 1.00 89.81 98 ARG A N 1
ATOM 740 C CA . ARG A 1 98 ? 4.201 -1.638 -16.466 1.00 89.81 98 ARG A CA 1
ATOM 741 C C . ARG A 1 98 ? 4.333 -1.100 -15.047 1.00 89.81 98 ARG A C 1
ATOM 743 O O . ARG A 1 98 ? 4.063 -1.803 -14.079 1.00 89.81 98 ARG A O 1
ATOM 750 N N . THR A 1 99 ? 4.694 0.173 -14.945 1.00 91.12 99 THR A N 1
ATOM 751 C CA . THR A 1 99 ? 4.862 0.926 -13.692 1.00 91.12 99 THR A CA 1
ATOM 752 C C . THR A 1 99 ? 4.159 2.278 -13.782 1.00 91.12 99 THR A C 1
ATOM 754 O O . THR A 1 99 ? 3.537 2.601 -14.797 1.00 91.12 99 THR A O 1
ATOM 757 N N . GLY A 1 100 ? 4.223 3.073 -12.714 1.00 91.25 100 GLY A N 1
ATOM 758 C CA . GLY A 1 100 ? 3.627 4.402 -12.667 1.00 91.25 100 GLY A CA 1
ATOM 759 C C . GLY A 1 100 ? 2.203 4.403 -12.119 1.00 91.25 100 GLY A C 1
ATOM 760 O O . GLY A 1 100 ? 1.620 3.363 -11.806 1.00 91.25 100 GLY A O 1
ATOM 761 N N . ALA A 1 101 ? 1.636 5.605 -12.011 1.00 92.44 101 ALA A N 1
ATOM 762 C CA . ALA A 1 101 ? 0.361 5.842 -11.340 1.00 92.44 101 ALA A CA 1
ATOM 763 C C . ALA A 1 101 ? -0.785 4.986 -11.906 1.00 92.44 101 ALA A C 1
ATOM 765 O O . ALA A 1 101 ? -1.542 4.400 -11.145 1.00 92.44 101 ALA A O 1
ATOM 766 N N . ARG A 1 102 ? -0.887 4.826 -13.233 1.00 93.94 102 ARG A N 1
ATOM 767 C CA . ARG A 1 102 ? -1.968 4.032 -13.845 1.00 93.94 102 ARG A CA 1
ATOM 768 C C . ARG A 1 102 ? -1.905 2.552 -13.463 1.00 93.94 102 ARG A C 1
ATOM 770 O O . ARG A 1 102 ? -2.931 1.969 -13.129 1.00 93.94 102 ARG A O 1
ATOM 777 N N . ALA A 1 103 ? -0.718 1.944 -13.510 1.00 93.00 103 ALA A N 1
ATOM 778 C CA . ALA A 1 103 ? -0.545 0.566 -13.053 1.00 93.00 103 ALA A CA 1
ATOM 779 C C . ALA A 1 103 ? -0.814 0.469 -11.543 1.00 93.00 103 ALA A C 1
ATOM 781 O O . ALA A 1 103 ? -1.486 -0.452 -11.089 1.00 93.00 103 ALA A O 1
ATOM 782 N N . GLY A 1 104 ? -0.346 1.465 -10.784 1.00 95.50 104 GLY A N 1
ATOM 783 C CA . GLY A 1 104 ? -0.572 1.585 -9.348 1.00 95.50 104 GLY A CA 1
ATOM 784 C C . GLY A 1 104 ? -2.049 1.658 -8.964 1.00 95.50 104 GLY A C 1
ATOM 785 O O . GLY A 1 104 ? -2.468 0.969 -8.044 1.00 95.50 104 GLY A O 1
ATOM 786 N N . PHE A 1 105 ? -2.854 2.418 -9.707 1.00 96.06 105 PHE A N 1
ATOM 787 C CA . PHE A 1 105 ? -4.305 2.520 -9.539 1.00 96.06 105 PHE A CA 1
ATOM 788 C C . PHE A 1 105 ? -4.994 1.160 -9.695 1.00 96.06 105 PHE A C 1
ATOM 790 O O . PHE A 1 105 ? -5.779 0.761 -8.838 1.00 96.06 105 PHE A O 1
ATOM 797 N N . VAL A 1 106 ? -4.662 0.423 -10.762 1.00 96.31 106 VAL A N 1
ATOM 798 C CA . VAL A 1 106 ? -5.236 -0.907 -11.023 1.00 96.31 106 VAL A CA 1
ATOM 799 C C . VAL A 1 106 ? -4.866 -1.883 -9.909 1.00 96.31 106 VAL A C 1
ATOM 801 O O . VAL A 1 106 ? -5.738 -2.587 -9.404 1.00 96.31 106 VAL A O 1
ATOM 804 N N . LEU A 1 107 ? -3.599 -1.893 -9.482 1.00 95.19 107 LEU A N 1
ATOM 805 C CA . LEU A 1 107 ? -3.175 -2.709 -8.344 1.00 95.19 107 LEU A CA 1
ATOM 806 C C . LEU A 1 107 ? -3.824 -2.250 -7.031 1.00 95.19 107 LEU A C 1
ATOM 808 O O . LEU A 1 107 ? -4.140 -3.096 -6.211 1.00 95.19 107 LEU A O 1
ATOM 812 N N . GLY A 1 108 ? -4.088 -0.953 -6.852 1.00 93.62 108 GLY A N 1
ATOM 813 C CA . GLY A 1 108 ? -4.879 -0.391 -5.750 1.00 93.62 108 GLY A CA 1
ATOM 814 C C . GLY A 1 108 ? -6.276 -0.992 -5.653 1.00 93.62 108 GLY A C 1
ATOM 815 O O . GLY A 1 108 ? -6.659 -1.496 -4.601 1.00 93.62 108 GLY A O 1
ATOM 816 N N . ILE A 1 109 ? -7.009 -1.005 -6.767 1.00 93.75 109 ILE A N 1
ATOM 817 C CA . ILE A 1 109 ? -8.334 -1.636 -6.836 1.00 93.75 109 ILE A CA 1
ATOM 818 C C . ILE A 1 109 ? -8.228 -3.141 -6.583 1.00 93.75 109 ILE A C 1
ATOM 820 O O . ILE A 1 109 ? -8.985 -3.685 -5.783 1.00 93.75 109 ILE A O 1
ATOM 824 N N . GLY A 1 110 ? -7.281 -3.818 -7.237 1.00 92.50 110 GLY A N 1
ATOM 825 C CA . GLY A 1 110 ? -7.074 -5.254 -7.051 1.00 92.50 110 GLY A CA 1
ATOM 826 C C . GLY A 1 110 ? -6.765 -5.607 -5.596 1.00 92.50 110 GLY A C 1
ATOM 827 O O . GLY A 1 110 ? -7.364 -6.524 -5.046 1.00 92.50 110 GLY A O 1
ATOM 828 N N . HIS A 1 111 ? -5.893 -4.835 -4.952 1.00 92.75 111 HIS A N 1
ATOM 829 C CA . HIS A 1 111 ? -5.549 -4.989 -3.546 1.00 92.75 111 HIS A CA 1
ATOM 830 C C . HIS A 1 111 ? -6.774 -4.795 -2.647 1.00 92.75 111 HIS A C 1
ATOM 832 O O . HIS A 1 111 ? -7.024 -5.649 -1.806 1.00 92.75 111 HIS A O 1
ATOM 838 N N . TYR A 1 112 ? -7.582 -3.755 -2.867 1.00 88.44 112 TYR A N 1
ATOM 839 C CA . TYR A 1 112 ? -8.834 -3.559 -2.130 1.00 88.44 112 TYR A CA 1
ATOM 840 C C . TYR A 1 112 ? -9.764 -4.781 -2.223 1.00 88.44 112 TYR A C 1
ATOM 842 O O . TYR A 1 112 ? -10.243 -5.283 -1.206 1.00 88.44 112 TYR A O 1
ATOM 850 N N . LEU A 1 113 ? -9.984 -5.294 -3.438 1.00 88.75 113 LEU A N 1
ATOM 851 C CA . LEU A 1 113 ? -10.867 -6.439 -3.672 1.00 88.75 113 LEU A CA 1
ATOM 852 C C . LEU A 1 113 ? -10.328 -7.724 -3.032 1.00 88.75 113 LEU A C 1
ATOM 854 O O . LEU A 1 113 ? -11.083 -8.453 -2.391 1.00 88.75 113 LEU A O 1
ATOM 858 N N . VAL A 1 114 ? -9.029 -7.994 -3.181 1.00 86.44 114 VAL A N 1
ATOM 859 C CA . VAL A 1 114 ? -8.378 -9.185 -2.616 1.00 86.44 114 VAL A CA 1
ATOM 860 C C . VAL A 1 114 ? -8.375 -9.129 -1.093 1.00 86.44 114 VAL A C 1
ATOM 862 O O . VAL A 1 114 ? -8.764 -10.105 -0.457 1.00 86.44 114 VAL A O 1
ATOM 865 N N . SER A 1 115 ? -8.004 -7.994 -0.499 1.00 82.38 115 SER A N 1
ATOM 866 C CA . SER A 1 115 ? -8.030 -7.812 0.954 1.00 82.38 115 SER A CA 1
ATOM 867 C C . SER A 1 115 ? -9.446 -7.960 1.506 1.00 82.38 115 SER A C 1
ATOM 869 O O . SER A 1 115 ? -9.642 -8.661 2.496 1.00 82.38 115 SER A O 1
ATOM 871 N N . GLY A 1 116 ? -10.450 -7.390 0.830 1.00 78.19 116 GLY A N 1
ATOM 872 C CA . GLY A 1 116 ? -11.856 -7.568 1.193 1.00 78.19 116 GLY A CA 1
ATOM 873 C C . GLY A 1 116 ? -12.311 -9.029 1.124 1.00 78.19 116 GLY A C 1
ATOM 874 O O . GLY A 1 116 ? -12.978 -9.506 2.041 1.00 78.19 116 GLY A O 1
ATOM 875 N N . ALA A 1 117 ? -11.910 -9.764 0.083 1.00 79.38 117 ALA A N 1
ATOM 876 C CA . ALA A 1 117 ? -12.232 -11.182 -0.068 1.00 79.38 117 ALA A CA 1
ATOM 877 C C . ALA A 1 117 ? -11.547 -12.060 0.993 1.00 79.38 117 ALA A C 1
ATOM 879 O O . ALA A 1 117 ? -12.201 -12.911 1.593 1.00 79.38 117 ALA A O 1
ATOM 880 N N . ILE A 1 118 ? -10.256 -11.834 1.267 1.00 80.31 118 ILE A N 1
ATOM 881 C CA . ILE A 1 118 ? -9.511 -12.547 2.318 1.00 80.31 118 ILE A CA 1
ATOM 882 C C . ILE A 1 118 ? -10.139 -12.277 3.684 1.00 80.31 118 ILE A C 1
ATOM 884 O O . ILE A 1 118 ? -10.336 -13.212 4.461 1.00 80.31 118 ILE A O 1
ATOM 888 N N . LEU A 1 119 ? -10.482 -11.019 3.973 1.00 74.94 119 LEU A N 1
ATOM 889 C CA . LEU A 1 119 ? -11.103 -10.638 5.238 1.00 74.94 119 LEU A CA 1
ATOM 890 C C . LEU A 1 119 ? -12.481 -11.286 5.395 1.00 74.94 119 LEU A C 1
ATOM 892 O O . LEU A 1 119 ? -12.757 -11.870 6.440 1.00 74.94 119 LEU A O 1
ATOM 896 N N . GLY A 1 120 ? -13.307 -11.250 4.346 1.00 71.69 120 GLY A N 1
ATOM 897 C CA . GLY A 1 120 ? -14.621 -11.892 4.331 1.00 71.69 120 GLY A CA 1
ATOM 898 C C . GLY A 1 120 ? -14.552 -13.414 4.488 1.00 71.69 120 GLY A C 1
ATOM 899 O O . GLY A 1 120 ? -15.384 -13.991 5.180 1.00 71.69 120 GLY A O 1
ATOM 900 N N . ALA A 1 121 ? -13.540 -14.062 3.904 1.00 77.19 121 ALA A N 1
ATOM 901 C CA . ALA A 1 121 ? -13.317 -15.498 4.063 1.00 77.19 121 ALA A CA 1
ATOM 902 C C . ALA A 1 121 ? -12.770 -15.867 5.455 1.00 77.19 121 ALA A C 1
ATOM 904 O O . ALA A 1 121 ? -13.155 -16.891 6.012 1.00 77.19 121 ALA A O 1
ATOM 905 N N . SER A 1 122 ? -11.891 -15.036 6.023 1.00 75.38 122 SER A N 1
ATOM 906 C CA . SER A 1 122 ? -11.250 -15.295 7.323 1.00 75.38 122 SER A CA 1
ATOM 907 C C . SER A 1 122 ? -12.168 -14.981 8.505 1.00 75.38 122 SER A C 1
ATOM 909 O O . SER A 1 122 ? -12.041 -15.585 9.564 1.00 75.38 122 SER A O 1
ATOM 911 N N . HIS A 1 123 ? -13.092 -14.036 8.327 1.00 69.12 123 HIS A N 1
ATOM 912 C CA . HIS A 1 123 ? -14.038 -13.601 9.348 1.00 69.12 123 HIS A CA 1
ATOM 913 C C . HIS A 1 123 ? -15.446 -13.531 8.739 1.00 69.12 123 HIS A C 1
ATOM 915 O O . HIS A 1 123 ? -15.932 -12.444 8.418 1.00 69.12 123 HIS A O 1
ATOM 921 N N . PRO A 1 124 ? -16.137 -14.674 8.587 1.00 64.38 124 PRO A N 1
ATOM 922 C CA . PRO A 1 124 ? -17.458 -14.717 7.955 1.00 64.38 124 PRO A CA 1
ATOM 923 C C . PRO A 1 124 ? -18.520 -13.886 8.700 1.00 64.38 124 PRO A C 1
ATOM 925 O O . PRO A 1 124 ? -19.506 -13.459 8.099 1.00 64.38 124 PRO A O 1
ATOM 928 N N . ASP A 1 125 ? -18.301 -13.588 9.986 1.00 62.28 125 ASP A N 1
ATOM 929 C CA . ASP A 1 125 ? -19.165 -12.724 10.802 1.00 62.28 125 ASP A CA 1
ATOM 930 C C . ASP A 1 125 ? -18.724 -11.249 10.858 1.00 62.28 125 ASP A C 1
ATOM 932 O O . ASP A 1 125 ? -19.426 -10.418 11.436 1.00 62.28 125 ASP A O 1
ATOM 936 N N . TYR A 1 126 ? -17.618 -10.873 10.210 1.00 55.31 126 TYR A N 1
ATOM 937 C CA . TYR A 1 126 ? -17.174 -9.476 10.100 1.00 55.31 126 TYR A CA 1
ATOM 938 C C . TYR A 1 126 ? -18.243 -8.521 9.531 1.00 55.31 126 TYR A C 1
ATOM 940 O O . TYR A 1 126 ? -18.418 -7.438 10.095 1.00 55.31 126 TYR A O 1
ATOM 948 N N . PRO A 1 127 ? -19.056 -8.907 8.517 1.00 51.19 127 PRO A N 1
ATOM 949 C CA . PRO A 1 127 ? -20.143 -8.055 8.031 1.00 51.19 127 PRO A CA 1
ATOM 950 C C . PRO A 1 127 ? -21.249 -7.824 9.074 1.00 51.19 127 PRO A C 1
ATOM 952 O O . PRO A 1 127 ? -22.065 -6.914 8.917 1.00 51.19 127 PRO A O 1
ATOM 955 N N . LYS A 1 128 ? -21.324 -8.668 10.115 1.00 45.44 128 LYS A N 1
ATOM 956 C CA . LYS A 1 128 ? -22.273 -8.538 11.231 1.00 45.44 128 LYS A CA 1
ATOM 957 C C . LYS A 1 128 ? -21.683 -7.706 12.374 1.00 45.44 128 LYS A C 1
ATOM 959 O O . LYS A 1 128 ? -22.424 -6.960 13.003 1.00 45.44 128 LYS A O 1
ATOM 964 N N . GLN A 1 129 ? -20.369 -7.771 12.608 1.00 41.94 129 GLN A N 1
ATOM 965 C CA . GLN A 1 129 ? -19.684 -6.963 13.629 1.00 41.94 129 GLN A CA 1
ATOM 966 C C . GLN A 1 129 ? -19.518 -5.492 13.220 1.00 41.94 129 GLN A C 1
ATOM 968 O O . GLN A 1 129 ? -19.619 -4.609 14.067 1.00 41.94 129 GLN A O 1
ATOM 973 N N . SER A 1 130 ? -19.393 -5.196 11.922 1.00 44.56 130 SER A N 1
ATOM 974 C CA . SER A 1 130 ? -19.440 -3.821 11.394 1.00 44.56 130 SER A CA 1
ATOM 975 C C . SER A 1 130 ? -20.855 -3.209 11.369 1.00 44.56 130 SER A C 1
ATOM 977 O O . SER A 1 130 ? -21.069 -2.161 10.763 1.00 44.56 130 SER A O 1
ATOM 979 N N . ARG A 1 131 ? -21.846 -3.895 11.960 1.00 45.34 131 ARG A N 1
ATOM 980 C CA . ARG A 1 131 ? -23.243 -3.460 12.127 1.00 45.34 131 ARG A CA 1
ATOM 981 C C . ARG A 1 131 ? -23.642 -3.428 13.608 1.00 45.34 131 ARG A C 1
ATOM 983 O O . ARG A 1 131 ? -24.777 -3.754 13.953 1.00 45.34 131 ARG A O 1
ATOM 990 N N . GLY A 1 132 ? -22.710 -3.062 14.490 1.00 36.28 132 GLY A N 1
ATOM 991 C CA . GLY A 1 132 ? -23.045 -2.734 15.876 1.00 36.28 132 GLY A CA 1
ATOM 992 C C . GLY A 1 132 ? -24.128 -1.640 15.941 1.00 36.28 132 GLY A C 1
ATOM 993 O O . GLY A 1 132 ? -24.224 -0.821 15.019 1.00 36.28 132 GLY A O 1
ATOM 994 N N . PRO A 1 133 ? -24.972 -1.623 16.990 1.00 31.23 133 PRO A N 1
ATOM 995 C CA . PRO A 1 133 ? -26.069 -0.669 17.102 1.00 31.23 133 PRO A CA 1
ATOM 996 C C . PRO A 1 133 ? -25.506 0.758 17.149 1.00 31.23 133 PRO A C 1
ATOM 998 O O . PRO A 1 133 ? -24.942 1.175 18.155 1.00 31.23 133 PRO A O 1
ATOM 1001 N N . GLY A 1 134 ? -25.631 1.491 16.038 1.00 38.19 134 GLY A N 1
ATOM 1002 C CA . GLY A 1 134 ? -25.321 2.922 15.965 1.00 38.19 134 GLY A CA 1
ATOM 1003 C C . GLY A 1 134 ? -24.667 3.409 14.673 1.00 38.19 134 GLY A C 1
ATOM 1004 O O . GLY A 1 134 ? -24.893 4.559 14.305 1.00 38.19 134 GLY A O 1
ATOM 1005 N N . ARG A 1 135 ? -23.907 2.583 13.942 1.00 40.41 135 ARG A N 1
ATOM 1006 C CA . ARG A 1 135 ? -23.323 2.999 12.653 1.00 40.41 135 ARG A CA 1
ATOM 1007 C C . ARG A 1 135 ? -23.253 1.822 11.678 1.00 40.41 135 ARG A C 1
ATOM 1009 O O . ARG A 1 135 ? -22.525 0.870 11.949 1.00 40.41 135 ARG A O 1
ATOM 1016 N N . PRO A 1 136 ? -23.989 1.842 10.548 1.00 42.44 136 PRO A N 1
ATOM 1017 C CA . PRO A 1 136 ? -23.627 0.973 9.435 1.00 42.44 136 PRO A CA 1
ATOM 1018 C C . PRO A 1 136 ? -22.200 1.340 9.019 1.00 42.44 136 PRO A C 1
ATOM 1020 O O . PRO A 1 136 ? -21.844 2.514 9.131 1.00 42.44 136 PRO A O 1
ATOM 1023 N N . MET A 1 137 ? -21.412 0.391 8.506 1.00 49.84 137 MET A N 1
ATOM 1024 C CA . MET A 1 137 ? -20.218 0.750 7.737 1.00 49.84 137 MET A CA 1
ATOM 1025 C C . MET A 1 137 ? -20.698 1.671 6.606 1.00 49.84 137 MET A C 1
ATOM 1027 O O . MET A 1 137 ? -21.343 1.225 5.653 1.00 49.84 137 MET A O 1
ATOM 1031 N N . GLY A 1 138 ? -20.584 2.981 6.818 1.00 59.22 138 GLY A N 1
ATOM 1032 C CA . GLY A 1 138 ? -21.293 3.965 6.016 1.00 59.22 138 GLY A CA 1
ATOM 1033 C C . GLY A 1 138 ? -20.720 3.953 4.609 1.00 59.22 138 GLY A C 1
ATOM 1034 O O . GLY A 1 138 ? -19.551 3.620 4.420 1.00 59.22 138 GLY A O 1
ATOM 1035 N N . LEU A 1 139 ? -21.499 4.387 3.616 1.00 66.12 139 LEU A N 1
ATOM 1036 C CA . LEU A 1 139 ? -20.973 4.666 2.272 1.00 66.12 139 LEU A CA 1
ATOM 1037 C C . LEU A 1 13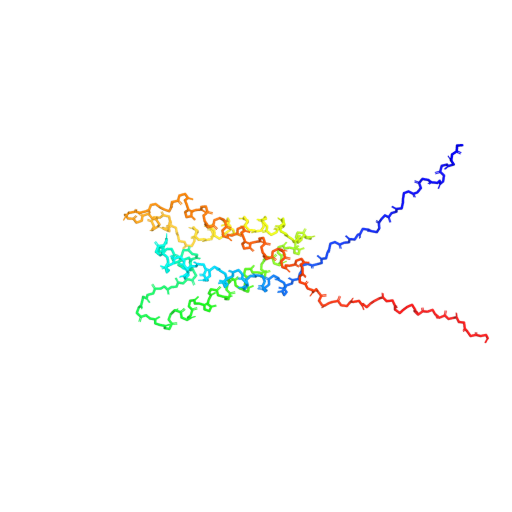9 ? -19.656 5.466 2.343 1.00 66.12 139 LEU A C 1
ATOM 1039 O O . LEU A 1 139 ? -18.738 5.228 1.568 1.00 66.12 139 LEU A O 1
ATOM 1043 N N . PHE A 1 140 ? -19.546 6.354 3.334 1.00 66.56 140 PHE A N 1
ATOM 1044 C CA . PHE A 1 140 ? -18.337 7.097 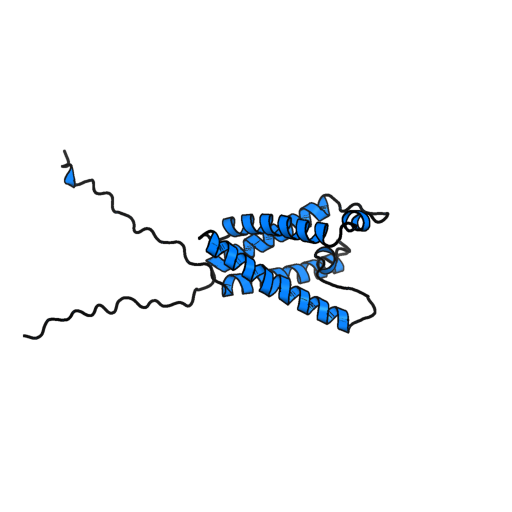3.660 1.00 66.56 140 PHE A CA 1
ATOM 1045 C C . PHE A 1 140 ? -17.123 6.218 4.006 1.00 66.56 140 PHE A C 1
ATOM 1047 O O . PHE A 1 140 ? -16.068 6.404 3.412 1.00 66.56 140 PHE A O 1
ATOM 1054 N N . GLU A 1 141 ? -17.250 5.253 4.919 1.00 66.50 141 GLU A N 1
ATOM 1055 C CA . GLU A 1 141 ? -16.143 4.369 5.315 1.00 66.50 141 GLU A CA 1
ATOM 1056 C C . GLU A 1 141 ? -15.723 3.451 4.170 1.00 66.50 141 GLU A C 1
ATOM 1058 O O . GLU A 1 141 ? -14.532 3.250 3.933 1.00 66.50 141 GLU A O 1
ATOM 1063 N N . TRP A 1 142 ? -16.695 2.953 3.403 1.00 71.50 142 TRP A N 1
ATOM 1064 C CA . TRP A 1 142 ? -16.425 2.183 2.193 1.00 71.50 142 TRP A CA 1
ATOM 1065 C C . TRP A 1 142 ? -15.641 3.011 1.162 1.00 71.50 142 TRP A C 1
ATOM 1067 O O . TRP A 1 142 ? -14.593 2.570 0.683 1.00 71.50 142 TRP A O 1
ATOM 1077 N N . CYS A 1 143 ? -16.098 4.236 0.879 1.00 77.81 143 CYS A N 1
ATOM 1078 C CA . CYS A 1 143 ? -15.418 5.170 -0.018 1.00 77.81 143 CYS A CA 1
ATOM 1079 C C . CYS A 1 143 ? -14.017 5.529 0.489 1.00 77.81 143 CYS A C 1
ATOM 1081 O O . CYS A 1 143 ? -13.075 5.544 -0.300 1.00 77.81 143 CYS A O 1
ATOM 1083 N N . ALA A 1 144 ? -13.858 5.790 1.789 1.00 76.19 144 ALA A N 1
ATOM 1084 C CA . ALA A 1 144 ? -12.574 6.121 2.398 1.00 76.19 144 ALA A CA 1
ATOM 1085 C C . ALA A 1 144 ? -11.591 4.945 2.317 1.00 76.19 144 ALA A C 1
ATOM 1087 O O . ALA A 1 144 ? -10.424 5.139 1.977 1.00 76.19 144 ALA A O 1
ATOM 1088 N N . ASN A 1 145 ? -12.062 3.719 2.555 1.00 79.06 145 ASN A N 1
ATOM 1089 C CA . ASN A 1 145 ? -11.239 2.519 2.462 1.00 79.06 145 ASN A CA 1
ATOM 1090 C C . ASN A 1 145 ? -10.777 2.255 1.018 1.00 79.06 145 ASN A C 1
ATOM 1092 O O . ASN A 1 145 ? -9.589 2.026 0.769 1.00 79.06 145 ASN A O 1
ATOM 1096 N N . LEU A 1 146 ? -11.692 2.355 0.049 1.00 84.81 146 LEU A N 1
ATOM 1097 C CA . LEU A 1 146 ? -11.362 2.241 -1.372 1.00 84.81 146 LEU A CA 1
ATOM 1098 C C . LEU A 1 146 ? -10.379 3.338 -1.807 1.00 84.81 146 LEU A C 1
ATOM 1100 O O . LEU A 1 146 ? -9.369 3.050 -2.452 1.00 84.81 146 LEU A O 1
ATOM 1104 N N . ALA A 1 147 ? -10.641 4.588 -1.419 1.00 86.56 147 ALA A N 1
ATOM 1105 C CA . ALA A 1 147 ? -9.766 5.717 -1.712 1.00 86.56 147 ALA A CA 1
ATOM 1106 C C . ALA A 1 147 ? -8.368 5.518 -1.111 1.00 86.56 147 ALA A C 1
ATOM 1108 O O . ALA A 1 147 ? -7.380 5.791 -1.788 1.00 86.56 147 ALA A O 1
ATOM 1109 N N . GLY A 1 148 ? -8.270 4.979 0.108 1.00 87.19 148 GLY A N 1
ATOM 1110 C CA . GLY A 1 148 ? -7.002 4.646 0.756 1.00 87.19 148 GLY A CA 1
ATOM 1111 C C . GLY A 1 148 ? -6.183 3.627 -0.038 1.00 87.19 148 GLY A C 1
ATOM 1112 O O . GLY A 1 148 ? -5.005 3.860 -0.306 1.00 87.19 148 GLY A O 1
ATOM 1113 N N . HIS A 1 149 ? -6.807 2.540 -0.498 1.00 90.25 149 HIS A N 1
ATOM 1114 C CA . HIS A 1 149 ? -6.134 1.519 -1.311 1.00 90.25 149 HIS A CA 1
ATOM 1115 C C . HIS A 1 149 ? -5.696 2.048 -2.683 1.00 90.25 149 HIS A C 1
ATOM 1117 O O . HIS A 1 149 ? -4.602 1.733 -3.163 1.00 90.25 149 HIS A O 1
ATOM 1123 N N . ILE A 1 150 ? -6.525 2.887 -3.311 1.00 92.94 150 ILE A N 1
ATOM 1124 C CA . ILE A 1 150 ? -6.182 3.550 -4.571 1.00 92.94 150 ILE A CA 1
ATOM 1125 C C . ILE A 1 150 ? -5.012 4.515 -4.366 1.00 92.94 150 ILE A C 1
ATOM 1127 O O . ILE A 1 150 ? -4.036 4.447 -5.112 1.00 92.94 150 ILE A O 1
ATOM 1131 N N . ALA A 1 151 ? -5.073 5.379 -3.350 1.00 91.81 151 ALA A N 1
ATOM 1132 C CA . ALA A 1 151 ? -4.012 6.330 -3.027 1.00 91.81 151 ALA A CA 1
ATOM 1133 C C . ALA A 1 151 ? -2.692 5.610 -2.730 1.00 91.81 151 ALA A C 1
ATOM 1135 O O . ALA A 1 151 ? -1.648 5.979 -3.271 1.00 91.81 151 ALA A O 1
ATOM 1136 N N . TYR A 1 152 ? -2.756 4.528 -1.954 1.00 91.75 152 TYR A N 1
ATOM 1137 C CA . TYR A 1 152 ? -1.617 3.660 -1.691 1.00 91.75 152 TYR A CA 1
ATOM 1138 C C . TYR A 1 152 ? -1.006 3.141 -2.995 1.00 91.75 152 TYR A C 1
ATOM 1140 O O . TYR A 1 152 ? 0.191 3.306 -3.242 1.00 91.75 152 TYR A O 1
ATOM 1148 N N . GLY A 1 153 ? -1.834 2.573 -3.874 1.00 93.81 153 GLY A N 1
ATOM 1149 C CA . GLY A 1 153 ? -1.368 2.045 -5.147 1.00 93.81 153 GLY A CA 1
ATOM 1150 C C . GLY A 1 153 ? -0.776 3.105 -6.072 1.00 93.81 153 GLY A C 1
ATOM 1151 O O . GLY A 1 153 ? 0.262 2.861 -6.686 1.00 93.81 153 GLY A O 1
ATOM 1152 N N . LEU A 1 154 ? -1.376 4.296 -6.133 1.00 95.50 154 LEU A N 1
ATOM 1153 C CA . LEU A 1 154 ? -0.868 5.434 -6.902 1.00 95.50 154 LEU A CA 1
ATOM 1154 C C . LEU A 1 154 ? 0.535 5.845 -6.446 1.00 95.50 154 LEU A C 1
ATOM 1156 O O . LEU A 1 154 ? 1.433 5.967 -7.282 1.00 95.50 154 LEU A O 1
ATOM 1160 N N . VAL A 1 155 ? 0.735 6.021 -5.137 1.00 94.56 155 VAL A N 1
ATOM 1161 C CA . VAL A 1 155 ? 2.024 6.443 -4.571 1.00 94.56 155 VAL A CA 1
ATOM 1162 C C . VAL A 1 155 ? 3.085 5.368 -4.770 1.00 94.56 155 VAL A C 1
ATOM 1164 O O . VAL A 1 155 ? 4.181 5.672 -5.238 1.00 94.56 155 VAL A O 1
ATOM 1167 N N . VAL A 1 156 ? 2.760 4.104 -4.488 1.00 94.12 156 VAL A N 1
ATOM 1168 C CA . VAL A 1 156 ? 3.688 2.982 -4.687 1.00 94.12 156 VAL A CA 1
ATOM 1169 C C . VAL A 1 156 ? 4.045 2.825 -6.165 1.00 94.12 156 VAL A C 1
ATOM 1171 O O . VAL A 1 156 ? 5.216 2.648 -6.493 1.00 94.12 156 VAL A O 1
ATOM 1174 N N . GLY A 1 157 ? 3.074 2.950 -7.072 1.00 93.56 157 GLY A N 1
ATOM 1175 C CA . GLY A 1 157 ? 3.307 2.891 -8.515 1.00 93.56 157 GLY A CA 1
ATOM 1176 C C . GLY A 1 157 ? 4.148 4.049 -9.041 1.00 93.56 157 GLY A C 1
ATOM 1177 O O . GLY A 1 157 ? 5.021 3.832 -9.883 1.00 93.56 157 GLY A O 1
ATOM 1178 N N . TRP A 1 158 ? 3.931 5.263 -8.532 1.00 94.12 158 TRP A N 1
ATOM 1179 C CA . TRP A 1 158 ? 4.771 6.418 -8.843 1.00 94.12 158 TRP A CA 1
ATOM 1180 C C . TRP A 1 158 ? 6.202 6.217 -8.336 1.00 94.12 158 TRP A C 1
ATOM 1182 O O . TRP A 1 158 ? 7.141 6.314 -9.122 1.00 94.12 158 TRP A O 1
ATOM 1192 N N . ALA A 1 159 ? 6.374 5.835 -7.069 1.00 92.62 159 ALA A N 1
ATOM 1193 C CA . ALA A 1 159 ? 7.685 5.605 -6.469 1.00 92.62 159 ALA A CA 1
ATOM 1194 C C . ALA A 1 159 ? 8.451 4.459 -7.156 1.00 92.62 159 ALA A C 1
ATOM 1196 O O . ALA A 1 159 ? 9.664 4.545 -7.349 1.00 92.62 159 ALA A O 1
ATOM 1197 N N . ALA A 1 160 ? 7.749 3.411 -7.603 1.00 91.44 160 ALA A N 1
ATOM 1198 C CA . ALA A 1 160 ? 8.326 2.323 -8.395 1.00 91.44 160 ALA A CA 1
ATOM 1199 C C . ALA A 1 160 ? 8.928 2.798 -9.726 1.00 91.44 160 ALA A C 1
ATOM 1201 O O . ALA A 1 160 ? 9.883 2.188 -10.209 1.00 91.44 160 ALA A O 1
ATOM 1202 N N . ALA A 1 161 ? 8.345 3.842 -10.325 1.00 90.38 161 ALA A N 1
ATOM 1203 C CA . ALA A 1 161 ? 8.753 4.392 -11.614 1.00 90.38 161 ALA A CA 1
ATOM 1204 C C . ALA A 1 161 ? 9.837 5.473 -11.490 1.00 90.38 161 ALA A C 1
ATOM 1206 O O . ALA A 1 161 ? 10.633 5.640 -12.411 1.00 90.38 161 ALA A O 1
ATOM 1207 N N . THR A 1 162 ? 9.869 6.211 -10.377 1.00 87.00 162 THR A N 1
ATOM 1208 C CA . THR A 1 162 ? 10.774 7.357 -10.185 1.00 87.00 162 THR A CA 1
ATOM 1209 C C . THR A 1 162 ? 12.018 7.035 -9.368 1.00 87.00 162 THR A C 1
ATOM 1211 O O . THR A 1 162 ? 13.013 7.753 -9.470 1.00 87.00 162 THR A O 1
ATOM 1214 N N . ALA A 1 163 ? 12.006 5.967 -8.566 1.00 79.81 163 ALA A N 1
ATOM 1215 C CA . ALA A 1 163 ? 13.163 5.622 -7.758 1.00 79.81 163 ALA A CA 1
ATOM 1216 C C . ALA A 1 163 ? 14.338 5.160 -8.639 1.00 79.81 163 ALA A C 1
ATOM 1218 O O . ALA A 1 163 ? 14.165 4.288 -9.498 1.00 79.81 163 ALA A O 1
ATOM 1219 N N . PRO A 1 164 ? 15.553 5.686 -8.407 1.00 59.81 164 PRO A N 1
ATOM 1220 C CA . PRO A 1 164 ? 16.709 5.370 -9.228 1.00 59.81 164 PRO A CA 1
ATOM 1221 C C . PRO A 1 164 ? 17.026 3.876 -9.145 1.00 59.81 164 PRO A C 1
ATOM 1223 O O . PRO A 1 164 ? 17.394 3.352 -8.092 1.00 59.81 164 PRO A O 1
ATOM 1226 N N . ILE A 1 165 ? 16.927 3.180 -10.276 1.00 60.03 165 ILE A N 1
ATOM 1227 C CA . ILE A 1 165 ? 17.425 1.813 -10.407 1.00 60.03 165 ILE A CA 1
ATOM 1228 C C . ILE A 1 165 ? 18.949 1.921 -10.450 1.00 60.03 165 ILE A C 1
ATOM 1230 O O . ILE A 1 165 ? 19.545 2.176 -11.498 1.00 60.03 165 ILE A O 1
ATOM 1234 N N . ARG A 1 166 ? 19.619 1.765 -9.304 1.00 54.88 166 ARG A N 1
ATOM 1235 C CA . ARG A 1 166 ? 21.077 1.588 -9.289 1.00 54.88 166 ARG A CA 1
ATOM 1236 C C . ARG A 1 166 ? 21.397 0.229 -9.919 1.00 54.88 166 ARG A C 1
ATOM 1238 O O . ARG A 1 166 ? 21.466 -0.788 -9.241 1.00 54.88 166 ARG A O 1
ATOM 1245 N N . GLY A 1 167 ? 21.558 0.222 -11.242 1.00 47.03 167 GLY A N 1
ATOM 1246 C CA . GLY A 1 167 ? 21.765 -0.985 -12.038 1.00 47.03 167 GLY A CA 1
ATOM 1247 C C . GLY A 1 167 ? 22.424 -0.709 -13.389 1.00 47.03 167 GLY A C 1
ATOM 1248 O O . GLY A 1 167 ? 21.770 -0.753 -14.419 1.00 47.03 167 GLY A O 1
ATOM 1249 N N . LYS A 1 168 ? 23.739 -0.453 -13.354 1.00 45.62 168 LYS A N 1
ATOM 1250 C CA . LYS A 1 168 ? 24.735 -0.672 -14.425 1.00 45.62 168 LYS A CA 1
ATOM 1251 C C . LYS A 1 168 ? 24.412 -0.128 -15.834 1.00 45.62 168 LYS A C 1
ATOM 1253 O O . LYS A 1 168 ? 24.072 -0.878 -16.744 1.00 45.62 168 LYS A O 1
ATOM 1258 N N . ARG A 1 169 ? 24.819 1.124 -16.092 1.00 42.66 169 ARG A N 1
ATOM 1259 C CA . ARG A 1 169 ? 25.461 1.469 -17.380 1.00 42.66 169 ARG A CA 1
ATOM 1260 C C . ARG A 1 169 ? 26.768 0.667 -17.486 1.00 42.66 169 ARG A C 1
ATOM 1262 O O . ARG A 1 169 ? 27.828 1.138 -17.090 1.00 42.66 169 ARG A O 1
ATOM 1269 N N . ARG A 1 170 ? 26.704 -0.575 -17.967 1.00 51.06 170 ARG A N 1
ATOM 1270 C CA . ARG A 1 170 ? 27.881 -1.355 -18.382 1.00 51.06 170 ARG A CA 1
ATOM 1271 C C . ARG A 1 170 ? 27.720 -1.740 -19.852 1.00 51.06 170 ARG A C 1
ATOM 1273 O O . ARG A 1 170 ? 27.552 -2.903 -20.177 1.00 51.06 170 ARG A O 1
ATOM 1280 N N . SER A 1 171 ? 27.743 -0.749 -20.738 1.00 50.91 171 SER A N 1
ATOM 1281 C CA . SER A 1 171 ? 27.945 -0.978 -22.175 1.00 50.91 171 SER A CA 1
ATOM 1282 C C . SER A 1 171 ? 28.266 0.329 -22.903 1.00 50.91 171 SER A C 1
ATOM 1284 O O . SER A 1 171 ? 27.380 1.075 -23.306 1.00 50.91 171 SER A O 1
ATOM 1286 N N . ARG A 1 172 ? 29.566 0.610 -23.030 1.00 48.69 172 ARG A N 1
ATOM 1287 C CA . ARG A 1 172 ? 30.257 1.029 -24.269 1.00 48.69 172 ARG A CA 1
ATOM 1288 C C . ARG A 1 172 ? 31.717 1.350 -23.934 1.00 48.69 172 ARG A C 1
ATOM 1290 O O . ARG A 1 172 ? 32.166 2.482 -24.031 1.00 48.69 172 ARG A O 1
ATOM 1297 N N . LEU A 1 173 ? 32.469 0.327 -23.538 1.00 45.91 173 LEU A N 1
ATOM 1298 C CA . LEU A 1 173 ? 33.854 0.257 -23.991 1.00 45.91 173 LEU A CA 1
ATOM 1299 C C . LEU A 1 173 ? 33.755 -0.394 -25.368 1.00 45.91 173 LEU A C 1
ATOM 1301 O O . LEU A 1 173 ? 33.590 -1.607 -25.472 1.00 45.91 173 LEU A O 1
ATOM 1305 N N . HIS A 1 174 ? 33.710 0.436 -26.411 1.00 49.94 174 HIS A N 1
ATOM 1306 C CA . HIS A 1 174 ? 34.020 -0.020 -27.760 1.00 49.94 174 HIS A CA 1
ATOM 1307 C C . HIS A 1 174 ? 35.473 -0.494 -27.714 1.00 49.94 174 HIS A C 1
ATOM 1309 O O . HIS A 1 174 ? 36.391 0.319 -27.708 1.00 49.94 174 HIS A O 1
ATOM 1315 N N . TRP A 1 175 ? 35.680 -1.801 -27.594 1.00 52.19 175 TRP A N 1
ATOM 1316 C CA . TRP A 1 175 ? 36.971 -2.396 -27.890 1.00 52.19 175 TRP A CA 1
ATOM 1317 C C . TRP A 1 175 ? 37.000 -2.636 -29.397 1.00 52.19 175 TRP A C 1
ATOM 1319 O O . TRP A 1 175 ? 36.303 -3.512 -29.904 1.00 52.19 175 TRP A O 1
ATOM 1329 N N . THR A 1 176 ? 37.731 -1.794 -30.120 1.00 53.66 176 THR A N 1
ATOM 1330 C CA . THR A 1 176 ? 38.129 -2.042 -31.507 1.00 53.66 176 THR A CA 1
ATOM 1331 C C . THR A 1 176 ? 39.481 -2.752 -31.476 1.00 53.66 176 THR A C 1
ATOM 1333 O O . THR A 1 176 ? 40.479 -2.099 -31.159 1.00 53.66 176 THR A O 1
ATOM 1336 N N . PRO A 1 177 ? 39.569 -4.061 -31.766 1.00 57.66 177 PRO A N 1
ATOM 1337 C CA . PRO A 1 177 ? 40.848 -4.650 -32.109 1.00 57.66 177 PRO A CA 1
ATOM 1338 C C . PRO A 1 177 ? 41.203 -4.253 -33.533 1.00 57.66 177 PRO A C 1
ATOM 1340 O O . PRO A 1 177 ? 40.399 -4.418 -34.449 1.00 57.66 177 PRO A O 1
ATOM 1343 N N . GLY A 1 178 ? 42.428 -3.789 -33.715 1.00 55.72 178 GLY A N 1
ATOM 1344 C CA . GLY A 1 178 ? 43.002 -3.575 -35.033 1.00 55.72 178 GLY A CA 1
ATOM 1345 C C . GLY A 1 178 ? 43.210 -2.104 -35.309 1.00 55.72 178 GLY A C 1
ATOM 1346 O O . GLY A 1 178 ? 42.306 -1.427 -35.778 1.00 55.72 178 GLY A O 1
ATOM 1347 N N . LEU A 1 179 ? 44.414 -1.644 -34.980 1.00 51.97 179 LEU A N 1
ATOM 1348 C CA . LEU A 1 179 ? 45.245 -0.763 -35.797 1.00 51.97 179 LEU A CA 1
ATOM 1349 C C . LEU A 1 179 ? 46.564 -0.584 -35.035 1.00 51.97 179 LEU A C 1
ATOM 1351 O O . LEU A 1 179 ? 46.729 0.334 -34.237 1.00 51.97 179 LEU A O 1
ATOM 1355 N N . THR A 1 180 ? 47.498 -1.495 -35.275 1.00 50.00 180 THR A N 1
ATOM 1356 C CA . THR A 1 180 ? 48.926 -1.178 -35.190 1.00 50.00 180 THR A CA 1
ATOM 1357 C C . THR A 1 180 ? 49.535 -1.517 -36.550 1.00 50.00 180 THR A C 1
ATOM 1359 O O . THR A 1 180 ? 49.165 -2.564 -37.090 1.00 50.00 180 THR A O 1
ATOM 1362 N N . PRO A 1 181 ? 50.353 -0.615 -37.121 1.00 57.75 181 PRO A N 1
ATOM 1363 C CA . PRO A 1 181 ? 50.965 -0.769 -38.440 1.00 57.75 181 PRO A CA 1
ATOM 1364 C C . PRO A 1 181 ? 51.970 -1.922 -38.504 1.00 57.75 181 PRO A C 1
ATOM 1366 O O . PRO A 1 181 ? 52.515 -2.294 -37.438 1.00 57.75 181 PRO A O 1
#

Sequence (181 aa):
MPTPAERATPIEPSVSPPAPSLLGTILGGLGVSVGILAANRLAERLELSELDFPRVLGLTFRDPEQDRVQTTGLLWYFAWGGAVVPTLYWLGFRALGRTGARAGFVLGIGHYLVSGAILGASHPDYPKQSRGPGRPMGLFEWCANLAGHIAYGLVVGWAAATAPIRGKRRSRLHWTPGLTP

Radius of gyration: 24.07 Å; chains: 1; bounding box: 77×33×86 Å